Protein AF-A0A2M7YC63-F1 (afdb_monomer_lite)

Structure (mmCIF, N/CA/C/O backbone):
data_AF-A0A2M7YC63-F1
#
_entry.id   AF-A0A2M7YC63-F1
#
loop_
_atom_site.group_PDB
_atom_site.id
_atom_site.type_symbol
_atom_site.label_atom_id
_atom_site.label_alt_id
_atom_site.label_comp_id
_atom_site.label_asym_id
_atom_site.label_entity_id
_atom_site.label_seq_id
_atom_site.pdbx_PDB_ins_code
_atom_site.Cartn_x
_atom_site.Cartn_y
_atom_site.Cartn_z
_atom_site.occupancy
_atom_site.B_iso_or_equiv
_atom_site.auth_seq_id
_atom_site.auth_comp_id
_atom_site.auth_asym_id
_atom_site.auth_atom_id
_atom_site.pdbx_PDB_model_num
ATOM 1 N N . ALA A 1 1 ? 1.607 1.970 10.426 1.00 73.94 1 ALA A N 1
ATOM 2 C CA . ALA A 1 1 ? 1.528 0.507 10.629 1.00 73.94 1 ALA A CA 1
ATOM 3 C C . ALA A 1 1 ? 1.229 -0.230 9.322 1.00 73.94 1 ALA A C 1
ATOM 5 O O . ALA A 1 1 ? 2.112 -0.924 8.845 1.00 73.94 1 ALA A O 1
ATOM 6 N N . ALA A 1 2 ? 0.062 -0.030 8.695 1.00 74.31 2 ALA A N 1
ATOM 7 C CA . ALA A 1 2 ? -0.327 -0.738 7.466 1.00 74.31 2 ALA A CA 1
ATOM 8 C C . ALA A 1 2 ? 0.684 -0.611 6.310 1.00 74.31 2 ALA A C 1
ATOM 10 O O . ALA A 1 2 ? 1.153 -1.619 5.792 1.00 74.31 2 ALA A O 1
ATOM 11 N N . THR A 1 3 ? 1.106 0.611 5.969 1.00 81.06 3 THR A N 1
ATOM 12 C CA . THR A 1 3 ? 2.110 0.849 4.915 1.00 81.06 3 THR A CA 1
ATOM 13 C C . THR A 1 3 ? 3.462 0.216 5.235 1.00 81.06 3 THR A C 1
ATOM 15 O O . THR A 1 3 ? 4.135 -0.276 4.346 1.00 81.06 3 THR A O 1
ATOM 18 N N . VAL A 1 4 ? 3.851 0.176 6.514 1.00 84.50 4 VAL A N 1
ATOM 19 C CA . VAL A 1 4 ? 5.108 -0.460 6.942 1.00 84.50 4 VAL A CA 1
ATOM 20 C C . VAL A 1 4 ? 5.040 -1.972 6.736 1.00 84.50 4 VAL A C 1
ATOM 22 O O . VAL A 1 4 ? 5.981 -2.550 6.202 1.00 84.50 4 VAL A O 1
ATOM 25 N N . VAL A 1 5 ? 3.919 -2.604 7.104 1.00 84.56 5 VAL A N 1
ATOM 26 C CA . VAL A 1 5 ? 3.690 -4.040 6.872 1.00 84.56 5 VAL A CA 1
ATOM 27 C C . VAL A 1 5 ? 3.725 -4.353 5.376 1.00 84.56 5 VAL A C 1
ATOM 29 O O . VAL A 1 5 ? 4.425 -5.274 4.963 1.00 84.56 5 VAL A O 1
ATOM 32 N N . LEU A 1 6 ? 3.046 -3.550 4.555 1.00 81.25 6 LEU A N 1
ATOM 33 C CA . LEU A 1 6 ? 3.045 -3.719 3.102 1.00 81.25 6 LEU A CA 1
ATOM 34 C C . LEU A 1 6 ? 4.454 -3.573 2.501 1.00 81.25 6 LEU A C 1
ATOM 36 O O . LEU A 1 6 ? 4.886 -4.436 1.736 1.00 81.25 6 LEU A O 1
ATOM 40 N N . SER A 1 7 ? 5.200 -2.538 2.897 1.00 83.19 7 SER A N 1
ATOM 41 C CA . SER A 1 7 ? 6.591 -2.337 2.474 1.00 83.19 7 SER A CA 1
ATOM 42 C C . SER A 1 7 ? 7.489 -3.507 2.882 1.00 83.19 7 SER A C 1
ATOM 44 O O . SER A 1 7 ? 8.307 -3.962 2.083 1.00 83.19 7 SER A O 1
ATOM 46 N N . ALA A 1 8 ? 7.316 -4.048 4.091 1.00 85.19 8 ALA A N 1
ATOM 47 C CA . ALA A 1 8 ? 8.059 -5.224 4.538 1.00 85.19 8 ALA A CA 1
ATOM 48 C C . ALA A 1 8 ? 7.749 -6.455 3.671 1.00 85.19 8 ALA A C 1
ATOM 50 O O . ALA A 1 8 ? 8.668 -7.170 3.272 1.00 85.19 8 ALA A O 1
ATOM 51 N N . MET A 1 9 ? 6.481 -6.670 3.304 1.00 84.88 9 MET A N 1
ATOM 52 C CA . MET A 1 9 ? 6.092 -7.750 2.388 1.00 84.88 9 MET A CA 1
ATOM 53 C C . MET A 1 9 ? 6.704 -7.570 0.992 1.00 84.88 9 MET A C 1
ATOM 55 O O . MET A 1 9 ? 7.118 -8.554 0.378 1.00 84.88 9 MET A O 1
ATOM 59 N N . MET A 1 10 ? 6.786 -6.333 0.489 1.00 85.75 10 MET A N 1
ATOM 60 C CA . MET A 1 10 ? 7.427 -6.019 -0.795 1.00 85.75 10 MET A CA 1
ATOM 61 C C . MET A 1 10 ? 8.919 -6.361 -0.788 1.00 85.75 10 MET A C 1
ATOM 63 O O . MET A 1 10 ? 9.402 -7.012 -1.715 1.00 85.75 10 MET A O 1
ATOM 67 N N . VAL A 1 11 ? 9.632 -5.983 0.274 1.00 84.88 11 VAL A N 1
ATOM 68 C CA . VAL A 1 11 ? 11.057 -6.310 0.434 1.00 84.88 11 VAL A CA 1
ATOM 69 C C . VAL A 1 11 ? 11.257 -7.820 0.584 1.00 84.88 11 VAL A C 1
ATOM 71 O O . VAL A 1 11 ? 12.126 -8.386 -0.075 1.00 84.88 11 VAL A O 1
ATOM 74 N N . ALA A 1 12 ? 10.423 -8.491 1.382 1.00 82.50 12 ALA A N 1
ATOM 75 C CA . ALA A 1 12 ? 10.514 -9.933 1.597 1.00 82.50 12 ALA A CA 1
ATOM 76 C C . ALA A 1 12 ? 10.278 -10.739 0.308 1.00 82.50 12 ALA A C 1
ATOM 78 O O . ALA A 1 12 ? 11.028 -11.668 0.017 1.00 82.50 12 ALA A O 1
ATOM 79 N N . LYS A 1 13 ? 9.276 -10.385 -0.514 1.00 84.19 13 LYS A N 1
ATOM 80 C CA . LYS A 1 13 ? 9.092 -11.076 -1.806 1.00 84.19 13 LYS A CA 1
ATOM 81 C C . LYS A 1 13 ? 10.273 -10.848 -2.750 1.00 84.19 13 LYS A C 1
ATOM 83 O O . LYS A 1 13 ? 10.639 -11.765 -3.481 1.00 84.19 13 LYS A O 1
ATOM 88 N N . ALA A 1 14 ? 10.869 -9.652 -2.726 1.00 79.62 14 ALA A N 1
ATOM 89 C CA . ALA A 1 14 ? 12.006 -9.313 -3.573 1.00 79.62 14 ALA A CA 1
ATOM 90 C C . ALA A 1 14 ? 13.267 -10.094 -3.173 1.00 79.62 14 ALA A C 1
ATOM 92 O O . ALA A 1 14 ? 13.936 -10.638 -4.048 1.00 79.62 14 ALA A O 1
ATOM 93 N N . SER A 1 15 ? 13.551 -10.232 -1.872 1.00 79.69 15 SER A N 1
ATOM 94 C CA . SER A 1 15 ? 14.704 -11.010 -1.390 1.00 79.69 15 SER A CA 1
ATOM 95 C C . SER A 1 15 ? 14.581 -12.511 -1.673 1.00 79.69 15 SER A C 1
ATOM 97 O O . SER A 1 15 ? 15.592 -13.181 -1.858 1.00 79.69 15 SER A O 1
ATOM 99 N N . MET A 1 16 ? 13.354 -13.031 -1.769 1.00 80.94 16 MET A N 1
ATOM 100 C CA . MET A 1 16 ? 13.073 -14.413 -2.178 1.00 80.94 16 MET A CA 1
ATOM 101 C C . MET A 1 16 ? 13.067 -14.619 -3.706 1.00 80.94 16 MET A C 1
ATOM 103 O O . MET A 1 16 ? 12.831 -15.733 -4.167 1.00 80.94 16 MET A O 1
ATOM 107 N N . GLY A 1 17 ? 13.276 -13.567 -4.509 1.00 79.44 17 GLY A N 1
ATOM 108 C CA . GLY A 1 17 ? 13.234 -13.647 -5.975 1.00 79.44 17 GLY A CA 1
ATOM 109 C C . GLY A 1 17 ? 11.833 -13.877 -6.560 1.00 79.44 17 GLY A C 1
ATOM 110 O O . GLY A 1 17 ? 11.700 -14.233 -7.731 1.00 79.44 17 GLY A O 1
ATOM 111 N N . LEU A 1 18 ? 10.770 -13.674 -5.775 1.00 77.62 18 LEU A N 1
ATOM 112 C CA . LEU A 1 18 ? 9.391 -13.926 -6.198 1.00 77.62 18 LEU A CA 1
ATOM 113 C C . LEU A 1 18 ? 8.836 -12.752 -7.014 1.00 77.62 18 LEU A C 1
ATOM 115 O O . LEU A 1 18 ? 8.631 -11.652 -6.495 1.00 77.62 18 LEU A O 1
ATOM 119 N N . MET A 1 19 ? 8.524 -13.014 -8.288 1.00 80.19 19 MET A N 1
ATOM 120 C CA . MET A 1 19 ? 8.073 -12.025 -9.284 1.00 80.19 19 MET A CA 1
ATOM 121 C C . MET A 1 19 ? 8.913 -10.735 -9.241 1.00 80.19 19 MET A C 1
ATOM 123 O O . MET A 1 19 ? 8.414 -9.692 -8.796 1.00 80.19 19 MET A O 1
ATOM 127 N N . PRO A 1 20 ? 10.174 -10.788 -9.710 1.00 79.62 20 PRO A N 1
ATOM 128 C CA . PRO A 1 20 ? 11.065 -9.627 -9.735 1.00 79.62 20 PRO A CA 1
ATOM 129 C C . PRO A 1 20 ? 10.511 -8.496 -10.605 1.00 79.62 20 PRO A C 1
ATOM 131 O O . PRO A 1 20 ? 10.707 -7.329 -10.303 1.00 79.62 20 PRO A O 1
ATOM 134 N N . ALA A 1 21 ? 9.757 -8.850 -11.652 1.00 82.50 21 ALA A N 1
ATOM 135 C CA . ALA A 1 21 ? 9.094 -7.897 -12.536 1.00 82.50 21 ALA A CA 1
ATOM 136 C C . ALA A 1 21 ? 7.971 -7.099 -11.843 1.00 82.50 21 ALA A C 1
ATOM 138 O O . ALA A 1 21 ? 7.603 -6.024 -12.306 1.00 82.50 21 ALA A O 1
ATOM 139 N N . LEU A 1 22 ? 7.423 -7.605 -10.732 1.00 83.25 22 LEU A N 1
ATOM 140 C CA . LEU A 1 22 ? 6.454 -6.888 -9.907 1.00 83.25 22 LEU A CA 1
ATOM 141 C C . LEU A 1 22 ? 7.204 -6.072 -8.845 1.00 83.25 22 LEU A C 1
ATOM 143 O O . LEU A 1 22 ? 7.205 -6.432 -7.661 1.00 83.25 22 LEU A O 1
ATOM 147 N N . ASP A 1 23 ? 7.847 -4.994 -9.288 1.00 88.94 23 ASP A N 1
ATOM 148 C CA . ASP A 1 23 ? 8.569 -4.033 -8.451 1.00 88.94 23 ASP A CA 1
ATOM 149 C C . ASP A 1 23 ? 7.862 -2.665 -8.465 1.00 88.94 23 ASP A C 1
ATOM 151 O O . ASP A 1 23 ? 8.143 -1.826 -9.322 1.00 88.94 23 ASP A O 1
ATOM 155 N N . PRO A 1 24 ? 6.946 -2.402 -7.513 1.00 85.88 24 PRO A N 1
ATOM 156 C CA . PRO A 1 24 ? 6.229 -1.133 -7.450 1.00 85.88 24 PRO A CA 1
ATOM 157 C C . PRO A 1 24 ? 7.148 0.087 -7.328 1.00 85.88 24 PRO A C 1
ATOM 159 O O . PRO A 1 24 ? 6.794 1.156 -7.816 1.00 85.88 24 PRO A O 1
ATOM 162 N N . ILE A 1 25 ? 8.314 -0.050 -6.689 1.00 91.56 25 ILE A N 1
ATOM 163 C CA . ILE A 1 25 ? 9.228 1.078 -6.479 1.00 91.56 25 ILE A CA 1
ATOM 164 C C . ILE A 1 25 ? 9.968 1.394 -7.774 1.00 91.56 25 ILE A C 1
ATOM 166 O O . ILE A 1 25 ? 10.010 2.558 -8.173 1.00 91.56 25 ILE A O 1
ATOM 170 N N . GLY A 1 26 ? 10.484 0.374 -8.463 1.00 90.25 26 GLY A N 1
ATOM 171 C CA . GLY A 1 26 ? 11.062 0.527 -9.797 1.00 90.25 26 GLY A CA 1
ATOM 172 C C . GLY A 1 26 ? 10.052 1.071 -10.807 1.00 90.25 26 GLY A C 1
ATOM 173 O O . GLY A 1 26 ? 10.381 1.967 -11.582 1.00 90.25 26 GLY A O 1
ATOM 174 N N . MET A 1 27 ? 8.799 0.611 -10.745 1.00 90.06 27 MET A N 1
ATOM 175 C CA . MET A 1 27 ? 7.714 1.114 -11.593 1.00 90.06 27 MET A CA 1
ATOM 176 C C . MET A 1 27 ? 7.426 2.596 -11.330 1.00 90.06 27 MET A C 1
ATOM 178 O O . MET A 1 27 ? 7.371 3.374 -12.279 1.00 90.06 27 MET A O 1
ATOM 182 N N . ILE A 1 28 ? 7.306 3.013 -10.063 1.00 88.75 28 ILE A N 1
ATOM 183 C CA . ILE A 1 28 ? 7.119 4.430 -9.712 1.00 88.75 28 ILE A CA 1
ATOM 184 C C . ILE A 1 28 ? 8.311 5.256 -10.200 1.00 88.75 28 ILE A C 1
ATOM 186 O O . ILE A 1 28 ? 8.098 6.256 -10.877 1.00 88.75 28 ILE A O 1
ATOM 190 N N . ALA A 1 29 ? 9.545 4.827 -9.917 1.00 91.69 29 ALA A N 1
ATOM 191 C CA . ALA A 1 29 ? 10.757 5.537 -10.327 1.00 91.69 29 ALA A CA 1
ATOM 192 C C . ALA A 1 29 ? 10.838 5.721 -11.852 1.00 91.69 29 ALA A C 1
ATOM 194 O O . ALA A 1 29 ? 11.181 6.805 -12.323 1.00 91.69 29 ALA A O 1
ATOM 195 N N . ALA A 1 30 ? 10.476 4.687 -12.618 1.00 89.19 30 ALA A N 1
ATOM 196 C CA . ALA A 1 30 ? 10.432 4.742 -14.075 1.00 89.19 30 ALA A CA 1
ATOM 197 C C . ALA A 1 30 ? 9.341 5.693 -14.591 1.00 89.19 30 ALA A C 1
ATOM 199 O O . ALA A 1 30 ? 9.589 6.455 -15.522 1.00 89.19 30 ALA A O 1
ATOM 200 N N . MET A 1 31 ? 8.154 5.685 -13.975 1.00 88.31 31 MET A N 1
ATOM 201 C CA . MET A 1 31 ? 7.046 6.569 -14.355 1.00 88.31 31 MET A CA 1
ATOM 202 C C . MET A 1 31 ? 7.335 8.043 -14.063 1.00 88.31 31 MET A C 1
ATOM 204 O O . MET A 1 31 ? 6.944 8.910 -14.840 1.00 88.31 31 MET A O 1
ATOM 208 N N . THR A 1 32 ? 7.984 8.339 -12.937 1.00 87.50 32 THR A N 1
ATOM 209 C CA . THR A 1 32 ? 8.280 9.716 -12.518 1.00 87.50 32 THR A CA 1
ATOM 210 C C . THR A 1 32 ? 9.619 10.226 -13.047 1.00 87.50 32 THR A C 1
ATOM 212 O O . THR A 1 32 ? 9.884 11.422 -12.954 1.00 87.50 32 THR A O 1
ATOM 215 N N . GLY A 1 33 ? 10.476 9.349 -13.582 1.00 90.00 33 GLY A N 1
ATOM 216 C CA . GLY A 1 33 ? 11.838 9.697 -13.998 1.00 90.00 33 GLY A CA 1
ATOM 217 C C . GLY A 1 33 ? 12.735 10.114 -12.826 1.00 90.00 33 GLY A C 1
ATOM 218 O O . GLY A 1 33 ? 13.650 10.916 -13.001 1.00 90.00 33 GLY A O 1
ATOM 219 N N . THR A 1 34 ? 12.456 9.616 -11.617 1.00 92.31 34 THR A N 1
ATOM 220 C CA . THR A 1 34 ? 13.140 10.023 -10.376 1.00 92.31 34 THR A CA 1
ATOM 221 C C . THR A 1 34 ? 13.963 8.892 -9.764 1.00 92.31 34 THR A C 1
ATOM 223 O O . THR A 1 34 ? 13.890 7.740 -10.180 1.00 92.31 34 THR A O 1
ATOM 226 N N . SER A 1 35 ? 14.718 9.200 -8.706 1.00 93.62 35 SER A N 1
ATOM 227 C CA . SER A 1 35 ? 15.493 8.201 -7.967 1.00 93.62 35 SER A CA 1
ATOM 228 C C . SER A 1 35 ? 14.616 7.188 -7.214 1.00 93.62 35 SER A C 1
ATOM 230 O O . SER A 1 35 ? 13.489 7.480 -6.804 1.00 93.62 35 SER A O 1
ATOM 232 N N . THR A 1 36 ? 15.179 6.008 -6.942 1.00 91.75 36 THR A N 1
ATOM 233 C CA . THR A 1 36 ? 14.554 4.959 -6.117 1.00 91.75 36 THR A CA 1
ATOM 234 C C . THR A 1 36 ? 14.189 5.462 -4.719 1.00 91.75 36 THR A C 1
ATOM 236 O O . THR A 1 36 ? 13.140 5.112 -4.186 1.00 91.75 36 THR A O 1
ATOM 239 N N . ALA A 1 37 ? 15.025 6.318 -4.123 1.00 91.44 37 ALA A N 1
ATOM 240 C CA . ALA A 1 37 ? 14.754 6.913 -2.815 1.00 91.44 37 ALA A CA 1
ATOM 241 C C . ALA A 1 37 ? 13.498 7.798 -2.837 1.00 91.44 37 ALA A C 1
ATOM 243 O O . ALA A 1 37 ? 12.673 7.732 -1.926 1.00 91.44 37 ALA A O 1
ATOM 244 N N . PHE A 1 38 ? 13.314 8.580 -3.905 1.00 91.88 38 PHE A N 1
ATOM 245 C CA . PHE A 1 38 ? 12.106 9.377 -4.086 1.00 91.88 38 PHE A CA 1
ATOM 246 C C . PHE A 1 38 ? 10.871 8.491 -4.291 1.00 91.88 38 PHE A C 1
ATOM 248 O O . PHE A 1 38 ? 9.833 8.737 -3.679 1.00 91.88 38 PHE A O 1
ATOM 255 N N . ALA A 1 39 ? 10.988 7.423 -5.085 1.00 91.75 39 ALA A N 1
ATOM 256 C CA . ALA A 1 39 ? 9.903 6.465 -5.299 1.00 91.75 39 ALA A CA 1
ATOM 257 C C . ALA A 1 39 ? 9.453 5.776 -3.996 1.00 91.75 39 ALA A C 1
ATOM 259 O O . ALA A 1 39 ? 8.253 5.634 -3.756 1.00 91.75 39 ALA A O 1
ATOM 260 N N . TRP A 1 40 ? 10.393 5.429 -3.111 1.00 91.06 40 TRP A N 1
ATOM 261 C CA . TRP A 1 40 ? 10.082 4.975 -1.751 1.00 91.06 40 TRP A CA 1
ATOM 262 C C . TRP A 1 40 ? 9.327 6.034 -0.945 1.00 91.06 40 TRP A C 1
ATOM 264 O O . TRP A 1 40 ? 8.311 5.718 -0.325 1.00 91.06 40 TRP A O 1
ATOM 274 N N . GLY A 1 41 ? 9.788 7.287 -0.982 1.00 91.50 41 GLY A N 1
ATOM 275 C CA . GLY A 1 41 ? 9.106 8.405 -0.328 1.00 91.50 41 GLY A CA 1
ATOM 276 C C . GLY A 1 41 ? 7.664 8.570 -0.815 1.00 91.50 41 GLY A C 1
ATOM 277 O O . GLY A 1 41 ? 6.744 8.658 -0.003 1.00 91.50 41 GLY A O 1
ATOM 278 N N . MET A 1 42 ? 7.452 8.517 -2.130 1.00 89.00 42 MET A N 1
ATOM 279 C CA . MET A 1 42 ? 6.126 8.569 -2.750 1.00 89.00 42 MET A CA 1
ATOM 280 C C . MET A 1 42 ? 5.244 7.393 -2.332 1.00 89.00 42 MET A C 1
ATOM 282 O O . MET A 1 42 ? 4.097 7.604 -1.947 1.00 89.00 42 MET A O 1
ATOM 286 N N . HIS A 1 43 ? 5.767 6.165 -2.353 1.00 90.19 43 HIS A N 1
ATOM 287 C CA . HIS A 1 43 ? 5.015 4.984 -1.929 1.00 90.19 43 HIS A CA 1
ATOM 288 C C . HIS A 1 43 ? 4.548 5.103 -0.470 1.00 90.19 43 HIS A C 1
ATOM 290 O O . HIS A 1 43 ? 3.378 4.856 -0.163 1.00 90.19 43 HIS A O 1
ATOM 296 N N . LEU A 1 44 ? 5.441 5.543 0.422 1.00 90.94 44 LEU A N 1
ATOM 297 C CA . LEU A 1 44 ? 5.115 5.770 1.827 1.00 90.94 44 LEU A CA 1
ATOM 298 C C . LEU A 1 44 ? 4.083 6.889 1.998 1.00 90.94 44 LEU A C 1
ATOM 300 O O . LEU A 1 44 ? 3.130 6.720 2.757 1.00 90.94 44 LEU A O 1
ATOM 304 N N . MET A 1 45 ? 4.239 7.998 1.273 1.00 92.12 45 MET A N 1
ATOM 305 C CA . MET A 1 45 ? 3.307 9.126 1.310 1.00 92.12 45 MET A CA 1
ATOM 306 C C . MET A 1 45 ? 1.906 8.701 0.862 1.00 92.12 45 MET A C 1
ATOM 308 O O . MET A 1 45 ? 0.941 8.927 1.590 1.00 92.12 45 MET A O 1
ATOM 312 N N . ILE A 1 46 ? 1.787 8.007 -0.272 1.00 88.94 46 ILE A N 1
ATOM 313 C CA . ILE A 1 46 ? 0.499 7.518 -0.782 1.00 88.94 46 ILE A CA 1
ATOM 314 C C . ILE A 1 46 ? -0.121 6.527 0.215 1.00 88.94 46 ILE A C 1
ATOM 316 O O . ILE A 1 46 ? -1.293 6.645 0.568 1.00 88.94 46 ILE A O 1
ATOM 320 N N . GLY A 1 47 ? 0.660 5.571 0.721 1.00 86.56 47 GLY A N 1
ATOM 321 C CA . GLY A 1 47 ? 0.182 4.581 1.687 1.00 86.56 47 GLY A CA 1
ATOM 322 C C . GLY A 1 47 ? -0.325 5.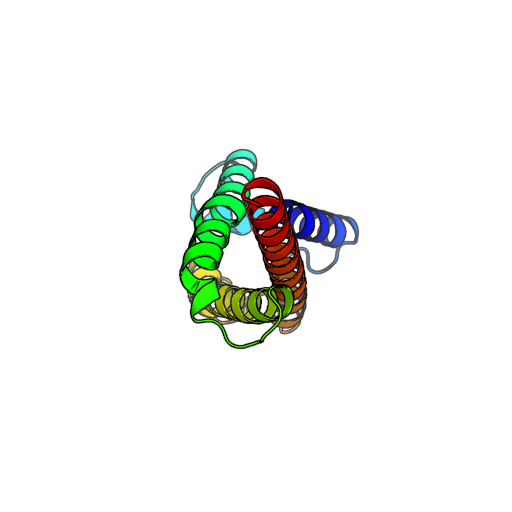188 2.995 1.00 86.56 47 GLY A C 1
ATOM 323 O O . GLY A 1 47 ? -1.369 4.787 3.503 1.00 86.56 47 GLY A O 1
ATOM 324 N N . VAL A 1 48 ? 0.425 6.131 3.566 1.00 87.12 48 VAL A N 1
ATOM 325 C CA . VAL A 1 48 ? 0.112 6.717 4.877 1.00 87.12 48 VAL A CA 1
ATOM 326 C C . VAL A 1 48 ? -0.934 7.819 4.763 1.00 87.12 48 VAL A C 1
ATOM 328 O O . VAL A 1 48 ? -1.920 7.798 5.495 1.00 87.12 48 VAL A O 1
ATOM 331 N N . VAL A 1 49 ? -0.719 8.780 3.867 1.00 88.31 49 VAL A N 1
ATOM 332 C CA . VAL A 1 49 ? -1.523 10.003 3.794 1.00 88.31 49 VAL A CA 1
ATOM 333 C C . VAL A 1 49 ? -2.761 9.772 2.942 1.00 88.31 49 VAL A C 1
ATOM 335 O O . VAL A 1 49 ? -3.874 9.972 3.421 1.00 88.31 49 VAL A O 1
ATOM 338 N N . VAL A 1 50 ? -2.582 9.313 1.701 1.00 90.62 50 VAL A N 1
ATOM 339 C CA . VAL A 1 50 ? -3.695 9.185 0.750 1.00 90.62 50 VAL A CA 1
ATOM 340 C C . VAL A 1 50 ? -4.626 8.056 1.177 1.00 90.62 50 VAL A C 1
ATOM 342 O O . VAL A 1 50 ? -5.800 8.300 1.440 1.00 90.62 50 VAL A O 1
ATOM 345 N N . TRP A 1 51 ? -4.113 6.832 1.315 1.00 90.75 51 TRP A N 1
ATOM 346 C CA . TRP A 1 51 ? -4.950 5.683 1.668 1.00 90.75 51 TRP A CA 1
ATOM 347 C C . TRP A 1 51 ? -5.394 5.695 3.132 1.00 90.75 51 TRP A C 1
ATOM 349 O O . TRP A 1 51 ? -6.542 5.360 3.411 1.00 90.75 51 TRP A O 1
ATOM 359 N N . GLY A 1 52 ? -4.533 6.118 4.063 1.00 89.62 52 GLY A N 1
ATOM 360 C CA . GLY A 1 52 ? -4.910 6.251 5.472 1.00 89.62 52 GLY A CA 1
ATOM 361 C C . GLY A 1 52 ? -5.996 7.307 5.695 1.00 89.62 52 GLY A C 1
ATOM 362 O O . GLY A 1 52 ? -6.986 7.034 6.375 1.00 89.62 52 GLY A O 1
ATOM 363 N N . GLY A 1 53 ? -5.854 8.481 5.072 1.00 90.62 53 GLY A N 1
ATOM 364 C CA . GLY A 1 53 ? -6.867 9.537 5.117 1.00 90.62 53 GLY A CA 1
ATOM 365 C C . GLY A 1 53 ? -8.167 9.130 4.421 1.00 90.62 53 GLY A C 1
ATOM 366 O O . GLY A 1 53 ? -9.245 9.279 4.992 1.00 90.62 53 GLY A O 1
ATOM 367 N N . ALA A 1 54 ? -8.077 8.541 3.226 1.00 91.62 54 ALA A N 1
ATOM 368 C CA . ALA A 1 54 ? -9.248 8.049 2.505 1.00 91.62 54 ALA A CA 1
ATOM 369 C C . ALA A 1 54 ? -9.998 6.961 3.289 1.00 91.62 54 ALA A C 1
ATOM 371 O O . ALA A 1 54 ? -11.228 6.973 3.312 1.00 91.62 54 ALA A O 1
ATOM 372 N N . PHE A 1 55 ? -9.292 6.063 3.983 1.00 92.12 55 PHE A N 1
ATOM 373 C CA . PHE A 1 55 ? -9.933 5.081 4.855 1.00 92.12 55 PHE A CA 1
ATOM 374 C C . PHE A 1 55 ? -10.690 5.760 5.997 1.00 92.12 55 PHE A C 1
ATOM 376 O O . PHE A 1 55 ? -11.865 5.475 6.187 1.00 92.12 55 PHE A O 1
ATOM 383 N N . ALA A 1 56 ? -10.068 6.710 6.701 1.00 90.50 56 ALA A N 1
ATOM 384 C CA . ALA A 1 56 ? -10.716 7.420 7.804 1.00 90.50 56 ALA A CA 1
ATOM 385 C C . ALA A 1 56 ? -12.004 8.156 7.379 1.00 90.50 56 ALA A C 1
ATOM 387 O O . ALA A 1 56 ? -12.957 8.211 8.149 1.00 90.50 56 ALA A O 1
ATOM 388 N N . LEU A 1 57 ? -12.048 8.690 6.153 1.00 91.62 57 LEU A N 1
ATOM 389 C CA . LEU A 1 57 ? -13.231 9.364 5.604 1.00 91.62 57 LEU A CA 1
ATOM 390 C C . LEU A 1 57 ? -14.318 8.390 5.123 1.00 91.62 57 LEU A C 1
ATOM 392 O O . LEU A 1 57 ? -15.504 8.718 5.141 1.00 91.62 57 LEU A O 1
ATOM 396 N N . THR A 1 58 ? -13.927 7.203 4.661 1.00 91.56 58 THR A N 1
ATOM 397 C CA . THR A 1 58 ? -14.855 6.223 4.074 1.00 91.56 58 THR A CA 1
ATOM 398 C C . THR A 1 58 ? -15.343 5.181 5.073 1.00 91.56 58 THR A C 1
ATOM 400 O O . THR A 1 58 ? -16.420 4.630 4.862 1.00 91.56 58 THR A O 1
ATOM 403 N N . GLU A 1 59 ? -14.628 4.958 6.180 1.00 91.25 59 GLU A N 1
ATOM 404 C CA . GLU A 1 59 ? -14.947 3.966 7.218 1.00 91.25 59 GLU A CA 1
ATOM 405 C C . GLU A 1 59 ? -16.422 3.959 7.666 1.00 91.25 59 GLU A C 1
ATOM 407 O O . GLU A 1 59 ? -16.990 2.861 7.739 1.00 91.25 59 GLU A O 1
ATOM 412 N N . PRO A 1 60 ? -17.098 5.110 7.871 1.00 87.50 60 PRO A N 1
ATOM 413 C CA . PRO A 1 60 ? -18.499 5.116 8.297 1.00 87.50 60 PRO A CA 1
ATOM 414 C C . PRO A 1 60 ? -19.459 4.510 7.264 1.00 87.50 60 PRO A C 1
ATOM 416 O O . PRO A 1 60 ? -20.528 4.023 7.622 1.00 87.50 60 PRO A O 1
ATOM 419 N N . HIS A 1 61 ? -19.072 4.524 5.988 1.00 89.44 61 HIS A N 1
ATOM 420 C CA . HIS A 1 61 ? -19.881 4.080 4.852 1.00 89.44 61 HIS A CA 1
ATOM 421 C C . HIS A 1 61 ? -19.502 2.676 4.362 1.00 89.44 61 HIS A C 1
ATOM 423 O O . HIS A 1 61 ? -20.176 2.122 3.494 1.00 89.44 61 HIS A O 1
ATOM 429 N N . LEU A 1 62 ? -18.409 2.103 4.877 1.00 88.44 62 LEU A N 1
ATOM 430 C CA . LEU A 1 62 ? -17.937 0.793 4.446 1.00 88.44 62 LEU A CA 1
ATOM 431 C C . LEU A 1 62 ? -18.743 -0.336 5.108 1.00 88.44 62 LEU A C 1
ATOM 433 O O . LEU A 1 62 ? -18.999 -0.286 6.315 1.00 88.44 62 LEU A O 1
ATOM 437 N N . PRO A 1 63 ? -19.113 -1.383 4.346 1.00 83.44 63 PRO A N 1
ATOM 438 C CA . PRO A 1 63 ? -19.817 -2.536 4.886 1.00 83.44 63 PRO A CA 1
ATOM 439 C C . PRO A 1 63 ? -18.904 -3.377 5.789 1.00 83.44 63 PRO A C 1
ATOM 441 O O . PRO A 1 63 ? -17.698 -3.487 5.562 1.00 83.44 63 PRO A O 1
ATOM 444 N N . GLY A 1 64 ? -19.510 -4.023 6.786 1.00 76.94 64 GLY A N 1
ATOM 445 C CA . GLY A 1 64 ? -18.823 -4.842 7.787 1.00 76.94 64 GLY A CA 1
ATOM 446 C C . GLY A 1 64 ? -18.856 -4.179 9.162 1.00 76.94 64 GLY A C 1
ATOM 447 O O . GLY A 1 64 ? -18.481 -3.022 9.310 1.00 76.94 64 GLY A O 1
ATOM 448 N N . GLY A 1 65 ? -19.334 -4.901 10.178 1.00 80.44 65 GLY A N 1
ATOM 449 C CA . GLY A 1 65 ? -19.456 -4.360 11.537 1.00 80.44 65 GLY A CA 1
ATOM 450 C C . GLY A 1 65 ? -18.106 -4.090 12.209 1.00 80.44 65 GLY A C 1
ATOM 451 O O . GLY A 1 65 ? -17.991 -3.172 13.014 1.00 80.44 65 GLY A O 1
ATOM 452 N N . GLU A 1 66 ? -17.067 -4.853 11.858 1.00 89.00 66 GLU A N 1
ATOM 453 C CA . GLU A 1 66 ? -15.738 -4.731 12.461 1.00 89.00 66 GLU A CA 1
ATOM 454 C C . GLU A 1 66 ? -14.782 -3.903 11.587 1.00 89.00 66 GLU A C 1
ATOM 456 O O . GLU A 1 66 ? -14.679 -4.120 10.377 1.00 89.00 66 GLU A O 1
ATOM 461 N N . CYS A 1 67 ? -14.018 -2.988 12.201 1.00 89.88 67 CYS A N 1
ATOM 462 C CA . CYS A 1 67 ? -13.122 -2.075 11.477 1.00 89.88 67 CYS A CA 1
ATOM 463 C C . CYS A 1 67 ? -12.076 -2.793 10.606 1.00 89.88 67 CYS A C 1
ATOM 465 O O . CYS A 1 67 ? -11.712 -2.273 9.554 1.00 89.88 67 CYS A O 1
ATOM 467 N N . TRP A 1 68 ? -11.598 -3.985 10.988 1.00 90.00 68 TRP A N 1
ATOM 468 C CA . TRP A 1 68 ? -10.650 -4.740 10.156 1.00 90.00 68 TRP A CA 1
ATOM 469 C C . TRP A 1 68 ? -11.309 -5.307 8.888 1.00 90.00 68 TRP A C 1
ATOM 471 O O . TRP A 1 68 ? -10.663 -5.324 7.844 1.00 90.00 68 TRP A O 1
ATOM 481 N N . ILE A 1 69 ? -12.594 -5.687 8.942 1.00 92.38 69 ILE A N 1
ATOM 482 C CA . ILE A 1 69 ? -13.372 -6.134 7.772 1.00 92.38 69 ILE A CA 1
ATOM 483 C C . ILE A 1 69 ? -13.568 -4.960 6.816 1.00 92.38 69 ILE A C 1
ATOM 485 O O . ILE A 1 69 ? -13.284 -5.085 5.625 1.00 92.38 69 ILE A O 1
ATOM 489 N N . LYS A 1 70 ? -13.962 -3.792 7.341 1.00 93.12 70 LYS A N 1
ATOM 490 C CA . LYS A 1 70 ? -14.035 -2.551 6.553 1.00 93.12 70 LYS A CA 1
ATOM 491 C C . LYS A 1 70 ? -12.689 -2.228 5.904 1.00 93.12 70 LYS A C 1
ATOM 493 O O . LYS A 1 70 ? -12.630 -1.871 4.731 1.00 93.12 70 LYS A O 1
ATOM 498 N N . GLY A 1 71 ? -11.601 -2.419 6.651 1.00 94.31 71 GLY A N 1
ATOM 499 C CA . GLY A 1 71 ? -10.233 -2.304 6.159 1.00 94.31 71 GLY A CA 1
ATOM 500 C C . GLY A 1 71 ? -9.937 -3.233 4.980 1.00 94.31 71 GLY A C 1
ATOM 501 O O . GLY A 1 71 ? -9.389 -2.781 3.978 1.00 94.31 71 GLY A O 1
ATOM 502 N N . VAL A 1 72 ? -10.334 -4.507 5.053 1.00 95.50 72 VAL A N 1
ATOM 503 C CA . VAL A 1 72 ? -10.189 -5.468 3.943 1.00 95.50 72 VAL A CA 1
ATOM 504 C C . VAL A 1 72 ? -10.981 -5.024 2.714 1.00 95.50 72 VAL A C 1
ATOM 506 O O . VAL A 1 72 ? -10.422 -5.006 1.618 1.00 95.50 72 VAL A O 1
ATOM 509 N N . VAL A 1 73 ? -12.244 -4.617 2.884 1.00 95.00 73 VAL A N 1
ATOM 510 C CA . VAL A 1 73 ? -13.079 -4.107 1.780 1.00 95.00 73 VAL A CA 1
ATOM 511 C C . VAL A 1 73 ? -12.404 -2.910 1.111 1.00 95.00 73 VAL A C 1
ATOM 513 O O . VAL A 1 73 ? -12.245 -2.884 -0.109 1.00 95.00 73 VAL A O 1
ATOM 516 N N . PHE A 1 74 ? -11.925 -1.956 1.908 1.00 95.19 74 PHE A N 1
ATOM 517 C CA . PHE A 1 74 ? -11.182 -0.804 1.407 1.00 95.19 74 PHE A CA 1
ATOM 518 C C . PHE A 1 74 ? -9.895 -1.204 0.678 1.00 95.19 74 PHE A C 1
ATOM 520 O O . PHE A 1 74 ? -9.609 -0.681 -0.397 1.00 95.19 74 PHE A O 1
ATOM 527 N N . GLY A 1 75 ? -9.132 -2.151 1.229 1.00 94.38 75 GLY A N 1
ATOM 528 C CA . GLY A 1 75 ? -7.910 -2.671 0.617 1.00 94.38 75 GLY A CA 1
ATOM 529 C C . GLY A 1 75 ? -8.165 -3.287 -0.759 1.00 94.38 75 GLY A C 1
ATOM 530 O O . GLY A 1 75 ? -7.418 -3.014 -1.697 1.00 94.38 75 GLY A O 1
ATOM 531 N N . VAL A 1 76 ? -9.253 -4.045 -0.917 1.00 95.62 76 VAL A N 1
ATOM 532 C CA . VAL A 1 76 ? -9.669 -4.599 -2.216 1.00 95.62 76 VAL A CA 1
ATOM 533 C C . VAL A 1 76 ? -10.072 -3.487 -3.192 1.00 95.62 76 VAL A C 1
ATOM 535 O O . VAL A 1 76 ? -9.683 -3.534 -4.358 1.00 95.62 76 VAL A O 1
ATOM 538 N N . CYS A 1 77 ? -10.777 -2.450 -2.736 1.00 94.00 77 CYS A N 1
ATOM 539 C CA . CYS A 1 77 ? -11.098 -1.288 -3.574 1.00 94.00 77 CYS A CA 1
ATOM 540 C C . CYS A 1 77 ? -9.837 -0.532 -4.026 1.00 94.00 77 CYS A C 1
ATOM 542 O O . CYS A 1 77 ? -9.692 -0.216 -5.207 1.00 94.00 77 CYS A O 1
ATOM 544 N N . ALA A 1 78 ? -8.893 -0.285 -3.114 1.00 92.94 78 ALA A N 1
ATOM 545 C CA . ALA A 1 78 ? -7.606 0.332 -3.429 1.00 92.94 78 ALA A CA 1
ATOM 546 C C . ALA A 1 78 ? -6.803 -0.520 -4.425 1.00 92.94 78 ALA A C 1
ATOM 548 O O . ALA A 1 78 ? -6.236 0.005 -5.385 1.00 92.94 78 ALA A O 1
ATOM 549 N N . TRP A 1 79 ? -6.814 -1.843 -4.252 1.00 95.31 79 TRP A N 1
ATOM 550 C CA . TRP A 1 79 ? -6.208 -2.781 -5.192 1.00 95.31 79 TRP A CA 1
ATOM 551 C C . TRP A 1 79 ? -6.827 -2.689 -6.590 1.00 95.31 79 TRP A C 1
ATOM 553 O O . TRP A 1 79 ? -6.087 -2.625 -7.572 1.00 95.31 79 TRP A O 1
ATOM 563 N N . LEU A 1 80 ? -8.158 -2.622 -6.699 1.00 95.56 80 LEU A N 1
ATOM 564 C CA . LEU A 1 80 ? -8.832 -2.440 -7.988 1.00 95.56 80 LEU A CA 1
ATOM 565 C C . LEU A 1 80 ? -8.386 -1.142 -8.668 1.00 95.56 80 LEU A C 1
ATOM 567 O O . LEU A 1 80 ? -8.050 -1.161 -9.850 1.00 95.56 80 LEU A O 1
ATOM 571 N N . ILE A 1 81 ? -8.297 -0.037 -7.925 1.00 92.88 81 ILE A N 1
ATOM 572 C CA . ILE A 1 81 ? -7.789 1.240 -8.453 1.00 92.88 81 ILE A CA 1
ATOM 573 C C . ILE A 1 81 ? -6.352 1.076 -8.973 1.00 92.88 81 ILE A C 1
ATOM 575 O O . ILE A 1 81 ? -6.036 1.510 -10.083 1.00 92.88 81 ILE A O 1
ATOM 579 N N . MET A 1 82 ? -5.483 0.399 -8.220 1.00 90.38 82 MET A N 1
ATOM 580 C CA . MET A 1 82 ? -4.103 0.137 -8.642 1.00 90.38 82 MET A CA 1
ATOM 581 C C . MET A 1 82 ? -4.042 -0.730 -9.911 1.00 90.38 82 MET A C 1
ATOM 583 O O . MET A 1 82 ? -3.264 -0.438 -10.818 1.00 90.38 82 MET A O 1
ATOM 587 N N . MET A 1 83 ? -4.873 -1.769 -10.014 1.00 93.38 83 MET A N 1
ATOM 588 C CA . MET A 1 83 ? -4.898 -2.681 -11.165 1.00 93.38 83 MET A CA 1
ATOM 589 C C . MET A 1 83 ? -5.491 -2.057 -12.430 1.00 93.38 83 MET A C 1
ATOM 591 O O . MET A 1 83 ? -5.067 -2.401 -13.536 1.00 93.38 83 MET A O 1
ATOM 595 N N . LEU A 1 84 ? -6.474 -1.169 -12.276 1.00 93.69 84 LEU A N 1
ATOM 596 C CA . LEU A 1 84 ? -7.211 -0.574 -13.390 1.00 93.69 84 LEU A CA 1
ATOM 597 C C . LEU A 1 84 ? -6.618 0.757 -13.861 1.00 93.69 84 LEU A C 1
ATOM 599 O O . LEU A 1 84 ? -6.753 1.078 -15.037 1.00 93.69 84 LEU A O 1
ATOM 603 N N . ALA A 1 85 ? -5.955 1.514 -12.984 1.00 91.00 85 ALA A N 1
ATOM 604 C CA . ALA A 1 85 ? -5.360 2.805 -13.333 1.00 91.00 85 ALA A CA 1
ATOM 605 C C . ALA A 1 85 ? -3.827 2.762 -13.312 1.00 91.00 85 ALA A C 1
ATOM 607 O O . ALA A 1 85 ? -3.181 3.061 -14.316 1.00 91.00 85 ALA A O 1
ATOM 608 N N . MET A 1 86 ? -3.226 2.360 -12.189 1.00 87.62 86 MET A N 1
ATOM 609 C CA . MET A 1 86 ? -1.775 2.488 -11.997 1.00 87.62 86 MET A CA 1
ATOM 610 C C . MET A 1 86 ? -0.980 1.486 -12.839 1.00 87.62 86 MET A C 1
ATOM 612 O O . MET A 1 86 ? 0.010 1.866 -13.456 1.00 87.62 86 MET A O 1
ATOM 616 N N . MET A 1 87 ? -1.429 0.231 -12.934 1.00 90.44 87 MET A N 1
ATOM 617 C CA . MET A 1 87 ? -0.761 -0.793 -13.750 1.00 90.44 87 MET A CA 1
ATOM 618 C C . MET A 1 87 ? -0.722 -0.437 -15.250 1.00 90.44 87 MET A C 1
ATOM 620 O O . MET A 1 87 ? 0.354 -0.535 -15.847 1.00 90.44 87 MET A O 1
ATOM 624 N N . PRO A 1 88 ? -1.818 0.038 -15.881 1.00 91.00 88 PRO A N 1
ATOM 625 C CA . PRO A 1 88 ? -1.759 0.578 -17.239 1.00 91.00 88 PRO A CA 1
ATOM 626 C C . PRO A 1 88 ? -0.805 1.762 -17.393 1.00 91.00 88 PRO A C 1
ATOM 628 O O . PRO A 1 88 ? -0.019 1.768 -18.338 1.00 91.00 88 PRO A O 1
ATOM 631 N N . MET A 1 89 ? -0.827 2.726 -16.465 1.00 90.06 89 MET A N 1
ATOM 632 C CA . MET A 1 89 ? 0.078 3.884 -16.511 1.00 90.06 89 MET A CA 1
ATOM 633 C C . MET A 1 89 ? 1.551 3.483 -16.370 1.00 90.06 89 MET A C 1
ATOM 635 O O . MET A 1 89 ? 2.414 4.086 -16.998 1.00 90.06 89 MET A O 1
ATOM 639 N N . ALA A 1 90 ? 1.834 2.423 -15.613 1.00 87.00 90 ALA A N 1
ATOM 640 C CA . ALA A 1 90 ? 3.163 1.835 -15.489 1.00 87.00 90 ALA A CA 1
ATOM 641 C C . ALA A 1 90 ? 3.567 0.952 -16.687 1.00 87.00 90 ALA A C 1
ATOM 643 O O . ALA A 1 90 ? 4.613 0.306 -16.655 1.00 87.00 90 ALA A O 1
ATOM 644 N N . GLY A 1 91 ? 2.732 0.852 -17.727 1.00 88.50 91 GLY A N 1
ATOM 645 C CA . GLY A 1 91 ? 3.003 0.033 -18.912 1.00 88.50 91 GLY A CA 1
ATOM 646 C C . GLY A 1 91 ? 2.830 -1.479 -18.711 1.00 88.50 91 GLY A C 1
ATOM 647 O O . GLY A 1 91 ? 3.087 -2.247 -19.644 1.00 88.50 91 GLY A O 1
ATOM 648 N N . ALA A 1 92 ? 2.345 -1.917 -17.542 1.00 88.94 92 ALA A N 1
ATOM 649 C CA . ALA A 1 92 ? 2.129 -3.322 -17.178 1.00 88.94 92 ALA A CA 1
ATOM 650 C C . ALA A 1 92 ? 0.804 -3.908 -17.716 1.00 88.94 92 ALA A C 1
ATOM 652 O O . ALA A 1 92 ? 0.574 -5.120 -17.650 1.00 88.94 92 ALA A O 1
ATOM 653 N N . GLY A 1 93 ? -0.055 -3.063 -18.296 1.00 91.12 93 GLY A N 1
ATOM 654 C CA . GLY A 1 93 ? -1.382 -3.436 -18.792 1.00 91.12 93 GLY A CA 1
ATOM 655 C C . GLY A 1 93 ? -2.437 -3.520 -17.683 1.00 91.12 93 GLY A C 1
ATOM 656 O O . GLY A 1 93 ? -2.126 -3.439 -16.496 1.00 91.12 93 GLY A O 1
ATOM 657 N N . ILE A 1 94 ? -3.706 -3.673 -18.071 1.00 91.69 94 ILE A N 1
ATOM 658 C CA . ILE A 1 94 ? -4.827 -3.824 -17.126 1.00 91.69 94 ILE A CA 1
ATOM 659 C C . ILE A 1 94 ? -4.608 -5.098 -16.298 1.00 91.69 94 ILE A C 1
ATOM 661 O O . ILE A 1 94 ? -4.240 -6.128 -16.858 1.00 91.69 94 ILE A O 1
ATOM 665 N N . PHE A 1 95 ? -4.782 -5.027 -14.973 1.00 91.00 95 PHE A N 1
ATOM 666 C CA . PHE A 1 95 ? -4.478 -6.124 -14.035 1.00 91.00 95 PHE A CA 1
ATOM 667 C C . PHE A 1 95 ? -3.024 -6.632 -14.069 1.00 91.00 95 PHE A C 1
ATOM 669 O O . PHE A 1 95 ? -2.733 -7.709 -13.555 1.00 91.00 95 PHE A O 1
ATOM 676 N N . GLY A 1 96 ? -2.092 -5.881 -14.663 1.00 88.31 96 GLY A N 1
ATOM 677 C CA . GLY A 1 96 ? -0.699 -6.312 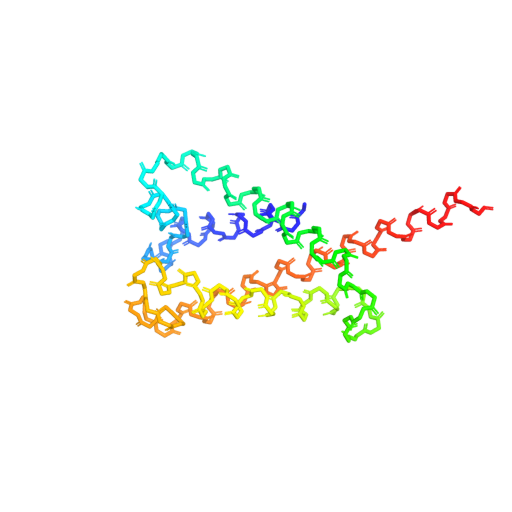-14.763 1.00 88.31 96 GLY A CA 1
ATOM 678 C C . GLY A 1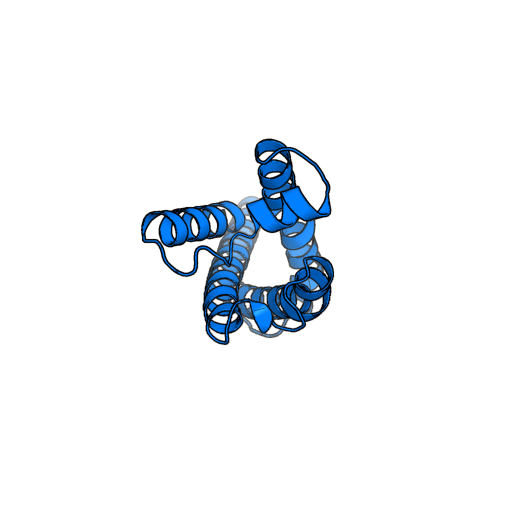 96 ? -0.509 -7.551 -15.641 1.00 88.31 96 GLY A C 1
ATOM 679 O O . GLY A 1 96 ? 0.439 -8.300 -15.427 1.00 88.31 96 GLY A O 1
ATOM 680 N N . VAL A 1 97 ? -1.383 -7.793 -16.627 1.00 90.12 97 VAL A N 1
ATOM 681 C CA . VAL A 1 97 ? -1.320 -8.984 -17.503 1.00 90.12 97 VAL A CA 1
ATOM 682 C C . VAL A 1 97 ? 0.033 -9.175 -18.194 1.00 90.12 97 VAL A C 1
ATOM 684 O O . VAL A 1 97 ? 0.415 -10.310 -18.469 1.00 90.12 97 VAL A O 1
ATOM 687 N N . ARG A 1 98 ? 0.801 -8.100 -18.424 1.00 88.25 98 ARG A N 1
ATOM 688 C CA . ARG A 1 98 ? 2.159 -8.184 -18.998 1.00 88.25 98 ARG A CA 1
ATOM 689 C C . ARG A 1 98 ? 3.208 -8.694 -18.006 1.00 88.25 98 ARG A C 1
ATOM 691 O O . ARG A 1 98 ? 4.272 -9.127 -18.428 1.00 88.25 98 ARG A O 1
ATOM 698 N N . LEU A 1 99 ? 2.907 -8.656 -16.709 1.00 86.69 99 LEU A N 1
ATOM 699 C CA . LEU A 1 99 ? 3.730 -9.202 -15.624 1.00 86.69 99 LEU A CA 1
ATOM 700 C C . LEU A 1 99 ? 3.353 -10.659 -15.283 1.00 86.69 99 LEU A C 1
ATOM 702 O O . LEU A 1 99 ? 4.013 -11.287 -14.456 1.00 86.69 99 LEU A O 1
ATOM 706 N N . GLY A 1 100 ? 2.307 -11.198 -15.921 1.00 89.12 100 GLY A N 1
ATOM 707 C CA . GLY A 1 100 ? 1.788 -12.549 -15.709 1.00 89.12 100 GLY A CA 1
ATOM 708 C C . GLY A 1 100 ? 0.581 -12.609 -14.766 1.00 89.12 100 GLY A C 1
ATOM 709 O O . GLY A 1 100 ? 0.363 -11.738 -1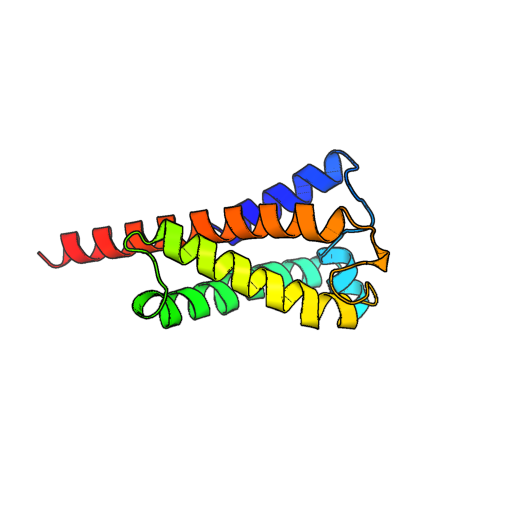3.927 1.00 89.12 100 GLY A O 1
ATOM 710 N N . LEU A 1 101 ? -0.203 -13.687 -14.878 1.00 86.06 101 LEU A N 1
ATOM 711 C CA . LEU A 1 101 ? -1.466 -13.874 -14.140 1.00 86.06 101 LEU A CA 1
ATOM 712 C C . LEU A 1 101 ? -1.301 -13.944 -12.611 1.00 86.06 101 LEU A C 1
ATOM 714 O O . LEU A 1 101 ? -2.267 -13.743 -11.881 1.00 86.06 101 LEU A O 1
ATOM 718 N N . MET A 1 102 ? -0.087 -14.189 -12.112 1.00 88.44 102 MET A N 1
ATOM 719 C CA . MET A 1 102 ? 0.204 -14.198 -10.673 1.00 88.44 102 MET A CA 1
ATOM 720 C C . MET A 1 102 ? 0.332 -12.793 -10.068 1.00 88.44 102 MET A C 1
ATOM 722 O O . MET A 1 102 ? 0.161 -12.636 -8.858 1.00 88.44 102 MET A O 1
ATOM 726 N N . ALA A 1 103 ? 0.585 -11.762 -10.881 1.00 88.31 103 ALA A N 1
ATOM 727 C CA . ALA A 1 103 ? 0.686 -10.382 -10.413 1.00 88.31 103 ALA A CA 1
ATOM 728 C C . ALA A 1 103 ? -0.590 -9.885 -9.696 1.00 88.31 103 ALA A C 1
ATOM 730 O O . ALA A 1 103 ? -0.476 -9.406 -8.561 1.00 88.31 103 ALA A O 1
ATOM 731 N N . PRO A 1 104 ? -1.809 -10.023 -10.260 1.00 90.75 104 PRO A N 1
ATOM 732 C CA . PRO A 1 104 ? -3.031 -9.602 -9.575 1.00 90.75 104 PRO A CA 1
ATOM 733 C C . PRO A 1 104 ? -3.307 -10.414 -8.302 1.00 90.75 104 PRO A C 1
ATOM 735 O O . PRO A 1 104 ? -3.709 -9.838 -7.295 1.00 90.75 104 PRO A O 1
ATOM 738 N N . VAL A 1 105 ? -3.019 -11.721 -8.300 1.00 92.12 105 VAL A N 1
ATOM 739 C CA . VAL A 1 105 ? -3.224 -12.605 -7.134 1.00 92.12 105 VAL A CA 1
ATOM 740 C C . VAL A 1 105 ? -2.345 -12.188 -5.953 1.00 92.12 105 VAL A C 1
ATOM 742 O O . VAL A 1 105 ? -2.792 -12.090 -4.811 1.00 92.12 105 VAL A O 1
ATOM 745 N N . MET A 1 106 ? -1.078 -11.899 -6.219 1.00 89.56 106 MET A N 1
ATOM 746 C CA . MET A 1 106 ? -0.136 -11.554 -5.158 1.00 89.56 106 MET A CA 1
ATOM 747 C C . MET A 1 106 ? -0.347 -10.133 -4.648 1.00 89.56 106 MET A C 1
ATOM 749 O O . MET A 1 106 ? -0.257 -9.879 -3.446 1.00 89.56 106 MET A O 1
ATOM 753 N N . THR A 1 107 ? -0.691 -9.208 -5.542 1.00 90.06 107 THR A N 1
ATOM 754 C CA . THR A 1 107 ? -1.020 -7.837 -5.145 1.00 90.06 107 THR A CA 1
ATOM 755 C C . THR A 1 107 ? -2.326 -7.755 -4.364 1.00 90.06 107 THR A C 1
ATOM 757 O O . THR A 1 107 ? -2.371 -6.970 -3.416 1.00 90.06 107 THR A O 1
ATOM 760 N N . VAL A 1 108 ? -3.350 -8.560 -4.681 1.00 94.06 108 VAL A N 1
ATOM 761 C CA . VAL A 1 108 ? -4.591 -8.559 -3.887 1.00 94.06 108 VAL A CA 1
ATOM 762 C C . VAL A 1 108 ? -4.335 -9.086 -2.481 1.00 94.06 108 VAL A C 1
ATOM 764 O O . VAL A 1 108 ? -4.779 -8.466 -1.521 1.00 94.06 108 VAL A O 1
ATOM 767 N N . LEU A 1 109 ? -3.528 -10.143 -2.329 1.00 93.56 109 LEU A N 1
ATOM 768 C CA . LEU A 1 109 ? -3.149 -10.666 -1.014 1.00 93.56 109 LEU A CA 1
ATOM 769 C C . LEU A 1 109 ? -2.444 -9.594 -0.173 1.00 93.56 109 LEU A C 1
ATOM 771 O O . LEU A 1 109 ? -2.799 -9.367 0.983 1.00 93.56 109 LEU A O 1
ATOM 775 N N . MET A 1 110 ? -1.491 -8.882 -0.774 1.00 90.06 110 MET A N 1
ATOM 776 C CA . MET A 1 110 ? -0.796 -7.769 -0.129 1.00 90.06 110 MET A CA 1
ATOM 777 C C . MET A 1 110 ? -1.749 -6.640 0.295 1.00 90.06 110 MET A C 1
ATOM 779 O O . MET A 1 110 ? -1.624 -6.116 1.402 1.00 90.06 110 MET A O 1
ATOM 783 N N . HIS A 1 111 ? -2.726 -6.288 -0.543 1.00 93.12 111 HIS A N 1
ATOM 784 C CA . HIS A 1 111 ? -3.693 -5.231 -0.237 1.00 93.12 111 HIS A CA 1
ATOM 785 C C . HIS A 1 111 ? -4.739 -5.649 0.799 1.00 93.12 111 HIS A C 1
ATOM 787 O O . HIS A 1 111 ? -5.169 -4.815 1.593 1.00 93.12 111 HIS A O 1
ATOM 793 N N . VAL A 1 112 ? -5.114 -6.929 0.843 1.00 95.44 112 VAL A N 1
ATOM 794 C CA . VAL A 1 112 ? -5.966 -7.484 1.902 1.00 95.44 112 VAL A CA 1
ATOM 795 C C . VAL A 1 112 ? -5.258 -7.379 3.249 1.00 95.44 112 VAL A C 1
ATOM 797 O O . VAL A 1 112 ? -5.855 -6.895 4.209 1.00 95.44 112 VAL A O 1
ATOM 800 N N . VAL A 1 113 ? -3.974 -7.751 3.319 1.00 93.50 113 VAL A N 1
ATOM 801 C CA . VAL A 1 113 ? -3.176 -7.613 4.550 1.00 93.50 113 VAL A CA 1
ATOM 802 C C . VAL A 1 113 ? -3.027 -6.143 4.941 1.00 93.50 113 VAL A C 1
ATOM 804 O O . VAL A 1 113 ? -3.272 -5.789 6.095 1.00 93.50 113 VAL A O 1
ATOM 807 N N . PHE A 1 114 ? -2.687 -5.270 3.989 1.00 93.25 114 PHE A N 1
ATOM 808 C CA . PHE A 1 114 ? -2.639 -3.822 4.210 1.00 93.25 114 PHE A CA 1
ATOM 809 C C . PHE A 1 114 ? -3.960 -3.292 4.787 1.00 93.25 114 PHE A C 1
ATOM 811 O O . PHE A 1 114 ? -3.952 -2.606 5.810 1.00 93.25 114 PHE A O 1
ATOM 818 N N . GLY A 1 115 ? -5.084 -3.651 4.166 1.00 94.00 115 GLY A N 1
ATOM 819 C CA . GLY A 1 115 ? -6.420 -3.231 4.568 1.00 94.00 115 GLY A CA 1
ATOM 820 C C . GLY A 1 115 ? -6.797 -3.721 5.963 1.00 94.00 115 GLY A C 1
ATOM 821 O O . GLY A 1 115 ? -7.204 -2.923 6.806 1.00 94.00 115 GLY A O 1
ATOM 822 N N . ALA A 1 116 ? -6.589 -5.008 6.245 1.00 93.62 116 ALA A N 1
ATOM 823 C CA . ALA A 1 116 ? -6.844 -5.596 7.558 1.00 93.62 116 ALA A CA 1
ATOM 824 C C . ALA A 1 116 ? -6.061 -4.874 8.666 1.00 93.62 116 ALA A C 1
ATOM 826 O O . ALA A 1 116 ? -6.636 -4.501 9.690 1.00 93.62 116 ALA A O 1
ATOM 827 N N . VAL A 1 117 ? -4.764 -4.618 8.446 1.00 93.75 117 VAL A N 1
ATOM 828 C CA . VAL A 1 117 ? -3.914 -3.904 9.412 1.00 93.75 117 VAL A CA 1
ATOM 829 C C . VAL A 1 117 ? -4.365 -2.453 9.576 1.00 93.75 117 VAL A C 1
ATOM 831 O O . VAL A 1 117 ? -4.408 -1.958 10.702 1.00 93.75 117 VAL A O 1
ATOM 834 N N . LEU A 1 118 ? -4.711 -1.766 8.483 1.00 93.12 118 LEU A N 1
ATOM 835 C CA . LEU A 1 118 ? -5.191 -0.384 8.528 1.00 93.12 118 LEU A CA 1
ATOM 836 C C . LEU A 1 118 ? -6.470 -0.275 9.364 1.00 93.12 118 LEU A C 1
ATOM 838 O O . LEU A 1 118 ? -6.522 0.518 10.304 1.00 93.12 118 LEU A O 1
ATOM 842 N N . GLY A 1 119 ? -7.454 -1.124 9.072 1.00 93.25 119 GLY A N 1
ATOM 843 C CA . GLY A 1 119 ? -8.728 -1.158 9.778 1.00 93.25 119 GLY A CA 1
ATOM 844 C C . GLY A 1 119 ? -8.598 -1.564 11.247 1.00 93.25 119 GLY A C 1
ATOM 845 O O . GLY A 1 119 ? -9.207 -0.940 12.116 1.00 93.25 119 GLY A O 1
ATOM 846 N N . ALA A 1 120 ? -7.761 -2.558 11.556 1.00 92.75 120 ALA A N 1
ATOM 847 C CA . ALA A 1 120 ? -7.517 -2.987 12.934 1.00 92.75 120 ALA A CA 1
ATOM 848 C C . ALA A 1 120 ? -6.868 -1.878 13.780 1.00 92.75 120 ALA A C 1
ATOM 850 O O . ALA A 1 120 ? -7.305 -1.613 14.902 1.00 92.75 120 ALA A O 1
ATOM 851 N N . VAL A 1 121 ? -5.850 -1.201 13.236 1.00 93.12 121 VAL A N 1
ATOM 852 C CA . VAL A 1 121 ? -5.168 -0.094 13.923 1.00 93.12 121 VAL A CA 1
ATOM 853 C C . VAL A 1 121 ? -6.106 1.095 14.095 1.00 93.12 121 VAL A C 1
ATOM 855 O O . VAL A 1 121 ? -6.151 1.672 15.179 1.00 93.12 121 VAL A O 1
ATOM 858 N N . TYR A 1 122 ? -6.896 1.428 13.075 1.00 92.25 122 TYR A N 1
ATOM 859 C CA . TYR A 1 122 ? -7.893 2.492 13.163 1.00 92.25 122 TYR A CA 1
ATOM 860 C C . TYR A 1 122 ? -8.934 2.216 14.259 1.00 92.25 122 TYR A C 1
ATOM 862 O O . TYR A 1 122 ? -9.148 3.056 15.132 1.00 92.25 122 TYR A O 1
ATOM 870 N N . GLY A 1 123 ? -9.508 1.008 14.291 1.00 90.81 123 GLY A N 1
ATOM 871 C CA . GLY A 1 123 ? -10.468 0.618 15.327 1.00 90.81 123 GLY A CA 1
ATOM 872 C C . GLY A 1 123 ? -9.871 0.623 16.740 1.00 90.81 123 GLY A C 1
ATOM 873 O O . GLY A 1 123 ? -10.544 1.000 17.699 1.00 90.81 123 GLY A O 1
ATOM 874 N N . LEU A 1 124 ? -8.593 0.256 16.887 1.00 91.31 124 LEU A N 1
ATOM 875 C CA . LEU A 1 124 ? -7.887 0.352 18.167 1.00 91.31 124 LEU A CA 1
ATOM 876 C C . LEU A 1 124 ? -7.727 1.808 18.627 1.00 91.31 124 LEU A C 1
ATOM 878 O O . LEU A 1 124 ? -7.926 2.095 19.808 1.00 91.31 124 LEU A O 1
ATOM 882 N N . LEU A 1 125 ? -7.382 2.714 17.710 1.00 90.69 125 LEU A N 1
ATOM 883 C CA . LEU A 1 125 ? -7.240 4.140 18.007 1.00 90.69 125 LEU A CA 1
ATOM 884 C C . LEU A 1 125 ? -8.578 4.757 18.426 1.00 90.69 125 LEU A C 1
ATOM 886 O O . LEU A 1 125 ? -8.620 5.437 19.447 1.00 90.69 125 LEU A O 1
ATOM 890 N N . LEU A 1 126 ? -9.670 4.439 17.722 1.00 88.75 126 LEU A N 1
ATOM 891 C CA . LEU A 1 126 ? -11.015 4.891 18.096 1.00 88.75 126 LEU A CA 1
ATOM 892 C C . LEU A 1 126 ? -11.417 4.430 19.502 1.00 88.75 126 LEU A C 1
ATOM 894 O O . LEU A 1 126 ? -11.884 5.237 20.305 1.00 88.75 126 LEU A O 1
ATOM 898 N N . ARG A 1 127 ? -11.188 3.151 19.835 1.00 88.38 127 ARG A N 1
ATOM 899 C CA . ARG A 1 127 ? -11.470 2.634 21.186 1.00 88.38 127 ARG A CA 1
ATOM 900 C C . ARG A 1 127 ? -10.647 3.341 22.259 1.00 88.38 127 ARG A C 1
ATOM 902 O O . ARG A 1 127 ? -11.170 3.625 23.331 1.00 88.38 127 ARG A O 1
ATOM 909 N N . ARG A 1 128 ? -9.374 3.638 21.983 1.00 88.25 128 ARG A N 1
ATOM 910 C CA . ARG A 1 128 ? -8.499 4.345 22.928 1.00 88.25 128 ARG A CA 1
ATOM 911 C C . ARG A 1 128 ? -8.964 5.780 23.176 1.00 88.25 128 ARG A C 1
ATOM 913 O O . ARG A 1 128 ? -8.920 6.218 24.320 1.00 88.25 128 ARG A O 1
ATOM 920 N N . SER A 1 129 ? -9.412 6.485 22.138 1.00 83.69 129 SER A N 1
ATOM 921 C CA . SER A 1 129 ? -9.979 7.830 22.275 1.00 83.69 129 SER A CA 1
ATOM 922 C C . SER A 1 129 ? -11.260 7.818 23.110 1.00 83.69 129 SER A C 1
ATOM 924 O O . SER A 1 129 ? -11.375 8.608 24.035 1.00 83.69 129 SER A O 1
ATOM 926 N N . ALA A 1 130 ? -12.169 6.868 22.870 1.00 81.69 130 ALA A N 1
ATOM 927 C CA . ALA A 1 130 ? -13.414 6.759 23.635 1.00 81.69 130 ALA A CA 1
ATOM 928 C C . ALA A 1 130 ? -13.196 6.492 25.138 1.00 81.69 130 ALA A C 1
ATOM 930 O O . ALA A 1 130 ? -13.968 6.969 25.958 1.00 81.69 130 ALA A O 1
ATOM 931 N N . VAL A 1 131 ? -12.142 5.752 25.505 1.00 81.44 131 VAL A N 1
ATOM 932 C CA . VAL A 1 131 ? -11.785 5.488 26.913 1.00 81.44 131 VAL A CA 1
ATOM 933 C C . VAL A 1 131 ? -11.203 6.721 27.612 1.00 81.44 131 VAL A C 1
ATOM 935 O O . VAL A 1 131 ? -11.310 6.822 28.825 1.00 81.44 131 VAL A O 1
ATOM 938 N N . HIS A 1 132 ? -10.560 7.639 26.885 1.00 71.25 132 HIS A N 1
ATOM 939 C CA . HIS A 1 132 ? -9.970 8.838 27.491 1.00 71.25 132 HIS A CA 1
ATOM 940 C C . HIS A 1 132 ? -10.992 9.960 27.732 1.00 71.25 132 HIS A C 1
ATOM 942 O O . HIS A 1 132 ? -10.767 10.810 28.584 1.00 71.25 132 HIS A O 1
ATOM 948 N N . GLU A 1 133 ? -12.095 9.95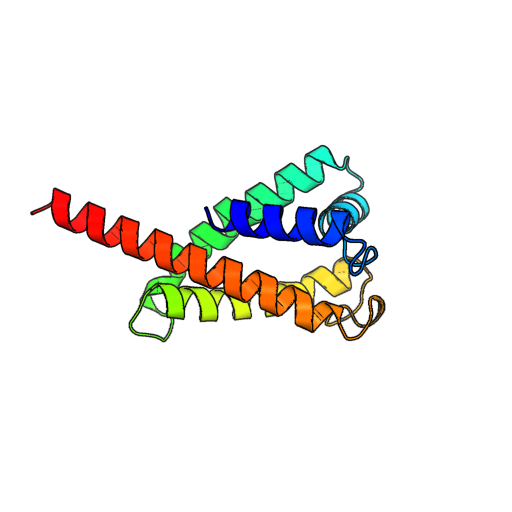2 26.983 1.00 69.50 133 GLU A N 1
ATOM 949 C CA . GLU A 1 133 ? -13.190 10.930 27.071 1.00 69.50 133 GLU A CA 1
ATOM 950 C C . GLU A 1 133 ? -14.273 10.542 28.106 1.00 69.50 133 GLU A C 1
ATOM 952 O O . GLU A 1 133 ? -15.230 11.292 28.291 1.00 69.50 133 GLU A O 1
ATOM 957 N N . ALA A 1 134 ? -14.156 9.370 28.748 1.00 63.25 134 ALA A N 1
ATOM 958 C CA . ALA A 1 134 ? -15.113 8.812 29.713 1.00 63.25 134 ALA A CA 1
ATOM 959 C C . ALA A 1 134 ? -14.598 8.906 31.156 1.00 63.25 134 ALA A C 1
ATOM 961 O O . ALA A 1 134 ? -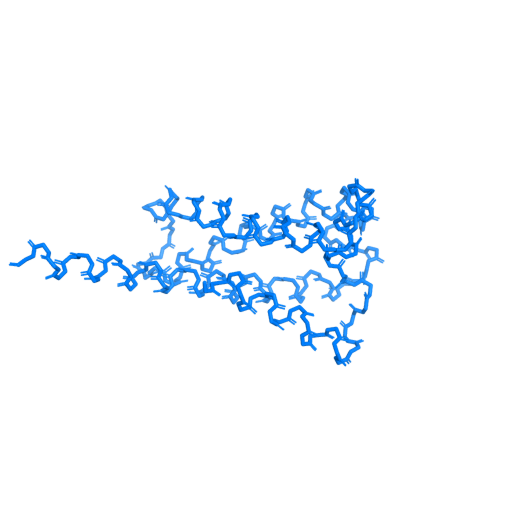15.435 9.159 32.052 1.00 63.25 134 ALA A O 1
#

Radius of gyration: 15.73 Å; chains: 1; bounding box: 35×25×49 Å

Foldseek 3Di:
DLLVLLVVVLVVCVVVVNLVVLRQLVLQCVLVVHDSVVSVVVSSCCLCPVLLVVLVVCVVVADDPAQLVSLLVSLQVVLQCCQQPVCVSSVCDRNSVVSPPCSSVVSSVSSSSSSNVSSVVVVVVVVVVVVVVD

Sequence (134 aa):
AATVVLSAMMVAKASMGLMPALDPIGMIAAMTGTSTAFAWGMHLMIGVVVWGGAFALTEPHLPGGECWIKGVVFGVCAWLIMMLAMMPMAGAGIFGVRLGLMAPVMTVLMHVVFGAVLGAVYGLLLRRSAVHEA

pLDDT: mean 88.48, std 5.56, range [63.25, 95.62]

Secondary structure (DSSP, 8-state):
-HHHHHHHHHHHHHHTTS-TT--HHHHHHHHHT--HHHHHHHHHHIIIIIIHHHHHHHGGGSSSSSHHHHHHHHHHHHHHHIIIIIHHHTTS-GGGGGG-THHHHHHHHHHHHHHHHHHHHHHHHHHHHHHH--